Protein AF-A0A969EX39-F1 (afdb_monomer_lite)

Secondary structure (DSSP, 8-state):
-HHHHHHHHTTS------S--TTTGGG-S-EEEEETTEEEEE-HHHHHHHHHHS--

Foldseek 3Di:
DQVVVLVVVVPDDDDDDDPQCQSVLVRDPWDWDADPNDIDTDHSVRVNVVNVVVPD

Radius of gyration: 11.83 Å; chains: 1; bounding box: 36×19×30 Å

Structure 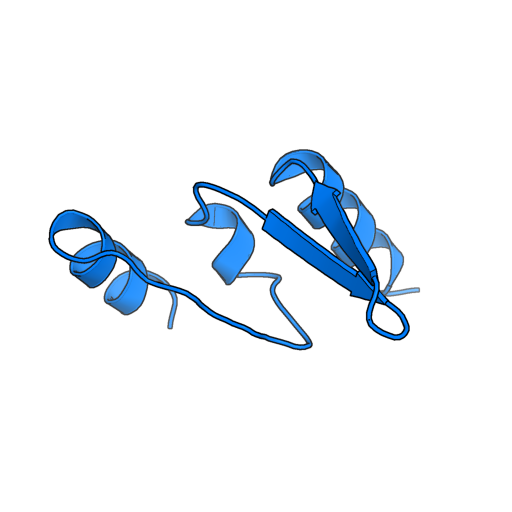(mmCIF, N/CA/C/O backbone):
data_AF-A0A969EX39-F1
#
_entry.id   AF-A0A969EX39-F1
#
loop_
_atom_site.group_PDB
_atom_site.id
_atom_site.type_symbol
_atom_site.label_atom_id
_atom_site.label_alt_id
_atom_site.label_comp_id
_atom_site.label_asym_id
_atom_site.label_entity_id
_atom_site.label_seq_id
_atom_site.pdbx_PDB_ins_code
_atom_site.Cartn_x
_atom_site.Cartn_y
_atom_site.Cartn_z
_atom_site.occupancy
_atom_site.B_iso_or_equiv
_atom_site.auth_seq_id
_atom_site.auth_comp_id
_atom_site.auth_asym_id
_atom_site.auth_atom_id
_atom_site.pdbx_PDB_model_num
ATOM 1 N N . LEU A 1 1 ? -0.632 13.849 7.220 1.00 76.44 1 LEU A N 1
ATOM 2 C CA . LEU A 1 1 ? -1.972 13.717 6.576 1.00 76.44 1 LEU A CA 1
ATOM 3 C C . LEU A 1 1 ? -2.577 12.322 6.781 1.00 76.44 1 LEU A C 1
ATOM 5 O O . LEU A 1 1 ? -3.782 12.202 6.989 1.00 76.44 1 LEU A O 1
ATOM 9 N N . VAL A 1 2 ? -1.736 11.287 6.788 1.00 85.12 2 VAL A N 1
ATOM 10 C CA . VAL A 1 2 ? -2.087 9.867 6.962 1.00 85.12 2 VAL A CA 1
ATOM 11 C C . VAL A 1 2 ? -3.117 9.560 8.049 1.00 85.12 2 VAL A C 1
ATOM 13 O O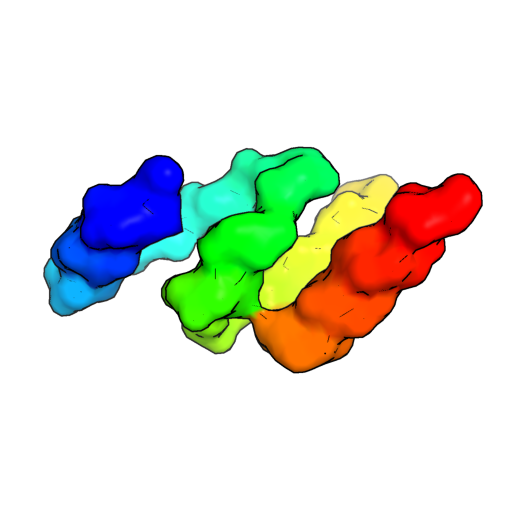 . VAL A 1 2 ? -4.076 8.851 7.768 1.00 85.12 2 VAL A O 1
ATOM 16 N N . ASN A 1 3 ? -3.001 10.130 9.251 1.00 89.06 3 ASN A N 1
ATOM 17 C CA . ASN A 1 3 ? -3.917 9.800 10.354 1.00 89.06 3 ASN A CA 1
ATOM 18 C C . ASN A 1 3 ? -5.392 10.121 10.062 1.00 89.06 3 ASN A C 1
ATOM 20 O O . ASN A 1 3 ? -6.279 9.450 10.585 1.00 89.06 3 ASN A O 1
ATOM 24 N N . LEU A 1 4 ? -5.674 11.138 9.242 1.00 90.31 4 LEU A N 1
ATOM 25 C CA . LEU A 1 4 ? -7.046 11.438 8.830 1.00 90.31 4 LEU A CA 1
ATOM 26 C C . LEU A 1 4 ? -7.541 10.418 7.799 1.00 90.31 4 LEU A C 1
ATOM 28 O O . LEU A 1 4 ? -8.662 9.930 7.907 1.00 90.31 4 LEU A O 1
ATOM 32 N N . LEU A 1 5 ? -6.694 10.073 6.828 1.00 91.12 5 LEU A N 1
ATOM 33 C CA . LEU A 1 5 ? -7.016 9.091 5.792 1.00 91.12 5 LEU A CA 1
ATOM 34 C C . LEU A 1 5 ? -7.223 7.692 6.382 1.00 91.12 5 LEU A C 1
ATOM 36 O O . LEU A 1 5 ? -8.147 7.001 5.968 1.00 91.12 5 LEU A O 1
ATOM 40 N N . ALA A 1 6 ? -6.437 7.312 7.391 1.00 91.19 6 ALA A N 1
ATOM 41 C CA . ALA A 1 6 ? -6.608 6.062 8.123 1.00 91.19 6 ALA A CA 1
ATOM 42 C C . ALA A 1 6 ? -8.002 5.969 8.766 1.00 91.19 6 ALA A C 1
ATOM 44 O O . ALA A 1 6 ? -8.720 5.004 8.529 1.00 91.19 6 ALA A O 1
ATOM 45 N N . LYS A 1 7 ? -8.430 7.020 9.482 1.00 92.94 7 LYS A N 1
ATOM 46 C CA . LYS A 1 7 ? -9.771 7.087 10.091 1.00 92.94 7 LYS A CA 1
ATOM 47 C C . LYS A 1 7 ? -10.894 7.048 9.055 1.00 92.94 7 LYS A C 1
ATOM 49 O O . LYS A 1 7 ? -11.935 6.451 9.289 1.00 92.94 7 LYS A O 1
ATOM 54 N N . LEU A 1 8 ? -10.702 7.694 7.906 1.00 92.88 8 LEU A N 1
ATOM 55 C CA . LEU A 1 8 ? -11.691 7.662 6.826 1.00 92.88 8 LEU A CA 1
ATOM 56 C C . LEU A 1 8 ? -11.789 6.269 6.190 1.00 92.88 8 LEU A C 1
ATOM 58 O O . LEU A 1 8 ? -12.895 5.807 5.909 1.00 92.88 8 LEU A O 1
ATOM 62 N N . LYS A 1 9 ? -10.653 5.586 6.014 1.00 93.00 9 LYS A N 1
ATOM 63 C CA . LYS A 1 9 ? -10.574 4.238 5.441 1.00 93.00 9 LYS A CA 1
ATOM 64 C C . LYS A 1 9 ? -11.323 3.185 6.269 1.00 93.00 9 LYS A C 1
ATOM 66 O O . LYS A 1 9 ? -11.817 2.219 5.698 1.00 93.00 9 LYS A O 1
ATOM 71 N N . GLU A 1 10 ? -11.461 3.375 7.583 1.00 92.44 10 GLU A N 1
ATOM 72 C CA . GLU A 1 10 ? -12.244 2.473 8.451 1.00 92.44 10 GLU A CA 1
ATOM 73 C C . GLU A 1 10 ? -13.712 2.345 8.012 1.00 92.44 10 GLU A C 1
ATOM 75 O O . GLU A 1 10 ? -14.343 1.314 8.243 1.00 92.44 10 GLU A O 1
ATOM 80 N N . HIS A 1 11 ? -14.254 3.373 7.353 1.00 93.31 11 HIS A N 1
ATOM 81 C CA . HIS A 1 11 ? -15.662 3.424 6.959 1.00 93.31 11 HIS A CA 1
ATOM 82 C C . HIS A 1 11 ? -15.884 3.571 5.446 1.00 93.31 11 HIS A C 1
ATOM 84 O O . HIS A 1 11 ? -16.989 3.307 4.973 1.00 93.31 11 HIS A O 1
ATOM 90 N N . TRP A 1 12 ? -14.870 3.984 4.680 1.00 93.62 12 TRP A N 1
ATOM 91 C CA . TRP A 1 12 ? -14.998 4.325 3.261 1.00 93.62 12 TRP A CA 1
ATOM 92 C C . TRP A 1 12 ? -13.864 3.726 2.432 1.00 93.62 12 TRP A C 1
ATOM 94 O O . TRP A 1 12 ? -12.710 3.696 2.851 1.00 93.62 12 TRP A O 1
ATOM 104 N N . THR A 1 13 ? -14.167 3.316 1.199 1.00 93.88 13 THR A N 1
ATOM 105 C CA . THR A 1 13 ? -13.125 2.980 0.221 1.00 93.88 13 THR A CA 1
ATOM 106 C C . THR A 1 13 ? -12.458 4.257 -0.280 1.00 93.88 13 THR A C 1
ATOM 108 O O . THR A 1 13 ? -13.131 5.156 -0.782 1.00 93.88 13 THR A O 1
ATOM 111 N N . LEU A 1 14 ? -11.130 4.323 -0.179 1.00 94.69 14 LEU A N 1
ATOM 112 C CA . LEU A 1 14 ? -10.330 5.456 -0.638 1.00 94.69 14 LEU A CA 1
ATOM 113 C C . LEU A 1 14 ? -9.429 5.036 -1.801 1.00 94.69 14 LEU A C 1
ATOM 115 O O . LEU A 1 14 ? -8.705 4.047 -1.704 1.00 94.69 14 LEU A O 1
ATOM 119 N N . LEU A 1 15 ? -9.446 5.819 -2.882 1.00 94.56 15 LEU A N 1
ATOM 120 C CA . LEU A 1 15 ? -8.476 5.734 -3.972 1.00 94.56 15 LEU A CA 1
ATOM 121 C C . LEU A 1 15 ? -7.639 7.009 -3.964 1.00 94.56 15 LEU A C 1
ATOM 123 O O . LEU A 1 15 ? -8.156 8.095 -4.217 1.00 94.56 15 LEU A O 1
ATOM 127 N N . VAL A 1 16 ? -6.350 6.869 -3.669 1.00 91.50 16 VAL A N 1
ATOM 128 C CA . VAL A 1 16 ? -5.417 7.994 -3.610 1.00 91.50 16 VAL A CA 1
ATOM 129 C C . VAL A 1 16 ? -4.381 7.833 -4.714 1.00 91.50 16 VAL A C 1
ATOM 131 O O . VAL A 1 16 ? -3.743 6.788 -4.822 1.00 91.50 16 VAL A O 1
ATOM 134 N N . VAL A 1 17 ? -4.219 8.871 -5.535 1.00 91.62 17 VAL A N 1
ATOM 135 C CA . VAL A 1 17 ? -3.199 8.946 -6.587 1.00 91.62 17 VAL A CA 1
ATOM 136 C C . VAL A 1 17 ? -2.225 10.046 -6.198 1.00 91.62 17 VAL A C 1
ATOM 138 O O . VAL A 1 17 ? -2.616 11.203 -6.070 1.00 91.62 17 VAL A O 1
ATOM 141 N N . SER A 1 18 ? -0.965 9.678 -5.989 1.00 89.25 18 SER A N 1
ATOM 142 C CA . SER A 1 18 ? 0.099 10.610 -5.618 1.00 89.25 18 SER A CA 1
ATOM 143 C C . SER A 1 18 ? 1.370 10.300 -6.399 1.00 89.25 18 SER A C 1
ATOM 145 O O . SER A 1 18 ? 1.628 9.145 -6.734 1.00 89.25 18 SER A O 1
ATOM 147 N N . HIS A 1 19 ? 2.161 11.337 -6.672 1.00 87.25 19 HIS A N 1
ATOM 148 C CA . HIS A 1 19 ? 3.513 11.203 -7.220 1.00 87.25 19 HIS A CA 1
ATOM 149 C C . HIS A 1 19 ? 4.536 10.850 -6.128 1.00 87.25 19 HIS A C 1
ATOM 151 O O . HIS A 1 19 ? 5.545 10.221 -6.421 1.00 87.25 19 HIS A O 1
ATOM 157 N N . ASP A 1 20 ? 4.240 11.208 -4.876 1.00 84.31 20 ASP A N 1
ATOM 158 C CA . ASP A 1 20 ? 4.967 10.785 -3.682 1.00 84.31 20 ASP A CA 1
ATOM 159 C C . ASP A 1 20 ? 3.977 10.105 -2.731 1.00 84.31 20 ASP A C 1
ATOM 161 O O . ASP A 1 20 ? 3.102 10.740 -2.133 1.00 84.31 20 ASP A O 1
ATOM 165 N N . ALA A 1 21 ? 4.051 8.778 -2.674 1.00 87.88 21 ALA A N 1
ATOM 166 C CA . ALA A 1 21 ? 3.144 7.950 -1.891 1.00 87.88 21 ALA A CA 1
ATOM 167 C C . ALA A 1 21 ? 3.756 7.497 -0.556 1.00 87.88 21 ALA A C 1
ATOM 169 O O . ALA A 1 21 ? 3.161 6.652 0.106 1.00 87.88 21 ALA A O 1
ATOM 170 N N . SER A 1 22 ? 4.911 8.039 -0.153 1.00 88.44 22 SER A N 1
ATOM 171 C CA . SER A 1 22 ? 5.738 7.500 0.938 1.00 88.44 22 SER A CA 1
ATOM 172 C C . SER A 1 22 ? 4.972 7.277 2.240 1.00 88.44 22 SER A C 1
ATOM 174 O O . SER A 1 22 ? 4.981 6.167 2.765 1.00 88.44 22 SER A O 1
ATOM 176 N N . GLU A 1 23 ? 4.217 8.273 2.709 1.00 87.56 23 GLU A N 1
ATOM 177 C CA . GLU A 1 23 ? 3.400 8.120 3.922 1.00 87.56 23 GLU A CA 1
ATOM 178 C C . GLU A 1 23 ? 2.124 7.280 3.680 1.00 87.56 23 GLU A C 1
ATOM 180 O O . GLU A 1 23 ? 1.595 6.640 4.582 1.00 87.56 23 GLU A O 1
ATOM 185 N N . LEU A 1 24 ? 1.595 7.266 2.453 1.00 90.94 24 LEU A N 1
ATOM 186 C CA . LEU A 1 24 ? 0.319 6.616 2.130 1.00 90.94 24 LEU A CA 1
ATOM 187 C C . LEU A 1 24 ? 0.433 5.093 2.048 1.00 90.94 24 LEU A C 1
ATOM 189 O O . LEU A 1 24 ? -0.542 4.394 2.322 1.00 90.94 24 LEU A O 1
ATOM 193 N N . VAL A 1 25 ? 1.607 4.581 1.670 1.00 92.44 25 VAL A N 1
ATOM 194 C CA . VAL A 1 25 ? 1.846 3.138 1.533 1.00 92.44 25 VAL A CA 1
ATOM 195 C C . VAL A 1 25 ? 1.638 2.408 2.861 1.00 92.44 25 VAL A C 1
ATOM 197 O O . VAL A 1 25 ? 1.137 1.287 2.855 1.00 92.44 25 VAL A O 1
ATOM 200 N N . GLU A 1 26 ? 1.926 3.052 3.996 1.00 91.25 26 GLU A N 1
ATOM 201 C CA . GLU A 1 26 ? 1.750 2.468 5.335 1.00 91.25 26 GLU A CA 1
ATOM 202 C C . GLU A 1 26 ? 0.293 2.108 5.654 1.00 91.25 26 GLU A C 1
ATOM 204 O O . GLU A 1 26 ? 0.033 1.195 6.434 1.00 91.25 26 GLU A O 1
ATOM 209 N N . ILE A 1 27 ? -0.662 2.811 5.040 1.00 92.06 27 ILE A N 1
ATOM 210 C CA . ILE A 1 27 ? -2.097 2.606 5.260 1.00 92.06 27 ILE A CA 1
ATOM 211 C C . ILE A 1 27 ? -2.808 2.011 4.044 1.00 92.06 27 ILE A C 1
ATOM 213 O O . ILE A 1 27 ? -4.033 1.886 4.066 1.00 92.06 27 ILE A O 1
ATOM 217 N N . ALA A 1 28 ? -2.094 1.655 2.976 1.00 93.25 28 ALA A N 1
ATOM 218 C CA . ALA A 1 28 ? -2.686 1.149 1.743 1.00 93.25 28 ALA A CA 1
ATOM 219 C C . ALA A 1 28 ? -2.995 -0.356 1.832 1.00 93.25 28 ALA A C 1
ATOM 221 O O . ALA A 1 28 ? -2.138 -1.153 2.199 1.00 93.25 28 ALA A O 1
ATOM 222 N N . ASP A 1 29 ? -4.205 -0.772 1.435 1.00 93.00 29 ASP A N 1
ATOM 223 C CA . ASP A 1 29 ? -4.505 -2.210 1.261 1.00 93.00 29 ASP A CA 1
ATOM 224 C C . ASP A 1 29 ? -3.912 -2.760 -0.037 1.00 93.00 29 ASP A C 1
ATOM 226 O O . ASP A 1 29 ? -3.597 -3.943 -0.153 1.00 93.00 29 ASP A O 1
ATOM 230 N N . ARG A 1 30 ? -3.837 -1.902 -1.058 1.00 94.12 30 ARG A N 1
ATOM 231 C CA . ARG A 1 30 ? -3.405 -2.230 -2.414 1.00 94.12 30 ARG A CA 1
ATOM 232 C C . ARG A 1 30 ? -2.617 -1.060 -2.974 1.00 94.12 30 ARG A C 1
ATOM 234 O O . ARG A 1 30 ? -3.012 0.090 -2.791 1.00 94.12 30 ARG A O 1
ATOM 241 N N . CYS A 1 31 ? -1.552 -1.375 -3.699 1.00 95.56 31 CYS A N 1
ATOM 242 C CA . CYS A 1 31 ? -0.738 -0.396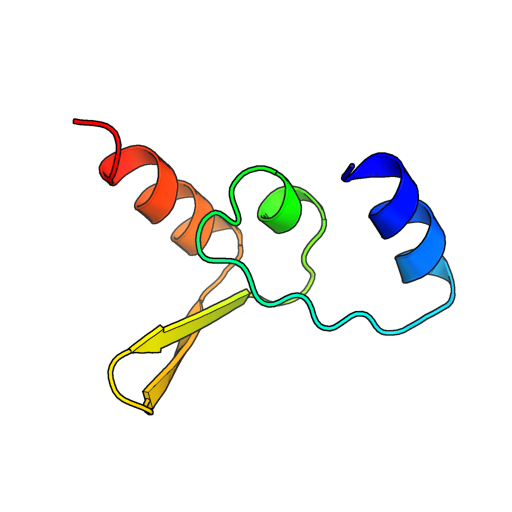 -4.396 1.00 95.56 31 CYS A CA 1
ATOM 243 C C . CYS A 1 31 ? -0.700 -0.726 -5.889 1.00 95.56 31 CYS A C 1
ATOM 245 O O . CYS A 1 31 ? -0.669 -1.890 -6.299 1.00 95.56 31 CYS A O 1
ATOM 247 N N . TRP A 1 32 ? -0.679 0.325 -6.701 1.00 94.94 32 TRP A N 1
ATOM 248 C CA . TRP A 1 32 ? -0.508 0.226 -8.141 1.00 94.94 32 TRP A CA 1
ATOM 249 C C . TRP A 1 32 ? 0.488 1.271 -8.606 1.00 94.94 32 TRP A C 1
ATOM 251 O O . TRP A 1 32 ? 0.473 2.405 -8.130 1.00 94.94 32 TRP A O 1
ATOM 261 N N . THR A 1 33 ? 1.318 0.902 -9.575 1.00 93.56 33 THR A N 1
ATOM 262 C CA . THR A 1 33 ? 2.142 1.861 -10.312 1.00 93.56 33 THR A CA 1
ATOM 263 C C . THR A 1 33 ? 1.540 2.088 -11.683 1.00 93.56 33 THR A C 1
ATOM 265 O O . THR A 1 33 ? 1.226 1.121 -12.378 1.00 93.56 33 THR A O 1
ATOM 268 N N . ILE A 1 34 ? 1.397 3.355 -12.071 1.00 93.19 34 ILE A N 1
ATOM 269 C CA . ILE A 1 34 ? 0.910 3.738 -13.394 1.00 93.19 34 ILE A CA 1
ATOM 270 C C . ILE A 1 34 ? 2.086 4.277 -14.200 1.00 93.19 34 ILE A C 1
ATOM 272 O O . ILE A 1 34 ? 2.612 5.340 -13.887 1.00 93.19 34 ILE A O 1
ATOM 276 N N . ASN A 1 35 ? 2.471 3.563 -15.254 1.00 91.62 35 ASN A N 1
ATOM 277 C CA . ASN A 1 35 ? 3.565 3.938 -16.144 1.00 91.62 35 ASN A CA 1
ATOM 278 C C . ASN A 1 35 ? 3.057 3.938 -17.583 1.00 91.62 35 ASN A C 1
ATOM 280 O O . ASN A 1 35 ? 2.642 2.900 -18.093 1.00 91.62 35 ASN A O 1
ATOM 284 N N . HIS A 1 36 ? 3.069 5.100 -18.243 1.00 93.06 36 HIS A N 1
ATOM 285 C CA . HIS A 1 36 ? 2.647 5.242 -19.646 1.00 93.06 36 HIS A CA 1
ATOM 286 C C . HIS A 1 36 ? 1.279 4.596 -19.964 1.00 93.06 36 HIS A C 1
ATOM 288 O O . HIS A 1 36 ? 1.103 3.962 -21.001 1.00 93.06 36 HIS A O 1
ATOM 294 N N . GLY A 1 37 ? 0.305 4.717 -19.055 1.00 93.19 37 GLY A N 1
ATOM 295 C CA . GLY A 1 37 ? -1.037 4.143 -19.223 1.00 93.19 37 GLY A CA 1
ATOM 296 C C . GLY A 1 37 ? -1.157 2.650 -18.891 1.00 93.19 37 GLY A C 1
ATOM 297 O O .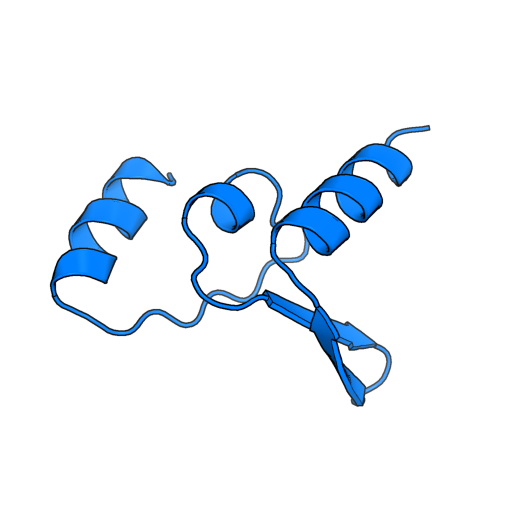 GLY A 1 37 ? -2.262 2.114 -18.931 1.00 93.19 37 GLY A O 1
ATOM 298 N N . ARG 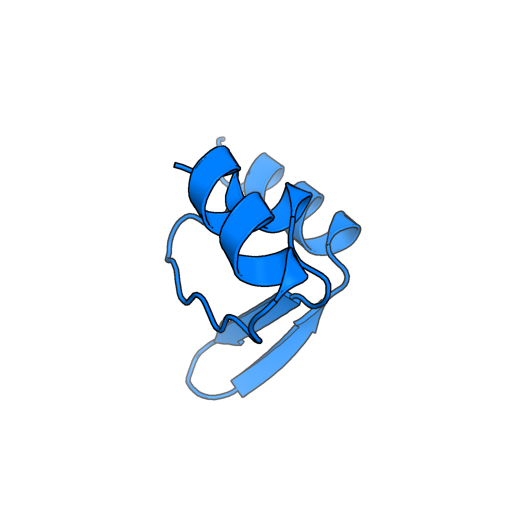A 1 38 ? -0.063 1.977 -18.512 1.00 94.44 38 ARG A N 1
ATOM 299 C CA . ARG A 1 38 ? -0.106 0.643 -17.901 1.00 94.44 38 ARG A CA 1
ATOM 300 C C . ARG A 1 38 ? -0.187 0.747 -16.390 1.00 94.44 38 ARG A C 1
ATOM 302 O O . ARG A 1 38 ? 0.540 1.529 -15.787 1.00 94.44 38 ARG A O 1
ATOM 309 N N . MET A 1 39 ? -1.040 -0.081 -15.800 1.00 93.81 39 MET A N 1
ATOM 310 C CA . MET A 1 39 ? -1.179 -0.214 -14.357 1.00 93.81 39 MET A CA 1
ATOM 311 C C . MET A 1 39 ? -0.687 -1.593 -13.933 1.00 93.81 39 MET A C 1
ATOM 313 O O . MET A 1 39 ? -1.231 -2.604 -14.373 1.00 93.81 39 MET A O 1
ATOM 317 N N . ASP A 1 40 ? 0.323 -1.622 -13.073 1.00 95.62 40 ASP A N 1
ATOM 318 C CA . ASP A 1 40 ? 0.877 -2.854 -12.522 1.00 95.62 40 ASP A CA 1
ATOM 319 C C . ASP A 1 40 ? 0.596 -2.890 -11.015 1.00 95.62 40 ASP A C 1
ATOM 321 O O . ASP A 1 40 ? 0.837 -1.913 -10.300 1.00 95.62 40 ASP A O 1
ATOM 325 N N . ALA A 1 41 ? 0.039 -4.004 -10.535 1.00 95.81 41 ALA A N 1
ATOM 326 C CA . ALA A 1 41 ? -0.185 -4.215 -9.109 1.00 95.81 41 ALA A CA 1
ATOM 327 C C . ALA A 1 41 ? 1.151 -4.493 -8.416 1.00 95.81 41 ALA A C 1
ATOM 329 O O . ALA A 1 41 ? 1.943 -5.310 -8.886 1.00 95.81 41 ALA A O 1
ATOM 330 N N . VAL A 1 42 ? 1.384 -3.825 -7.291 1.00 95.06 42 VAL A N 1
ATOM 331 C CA . VAL A 1 42 ? 2.579 -4.005 -6.462 1.00 95.06 42 VAL A CA 1
ATOM 332 C C . VAL A 1 42 ? 2.157 -4.173 -5.013 1.00 95.06 42 VAL A C 1
ATOM 334 O O . VAL A 1 42 ? 1.139 -3.622 -4.586 1.00 95.06 42 VAL A O 1
ATOM 337 N N . THR A 1 43 ? 2.911 -4.948 -4.239 1.00 94.56 43 THR A N 1
ATOM 338 C CA . THR A 1 43 ? 2.634 -5.019 -2.804 1.00 94.56 43 THR A CA 1
ATOM 339 C C . THR A 1 43 ? 3.054 -3.704 -2.132 1.00 94.56 43 THR A C 1
ATOM 341 O O . THR A 1 43 ? 3.942 -3.010 -2.642 1.00 94.56 43 THR A O 1
ATOM 344 N N . PRO A 1 44 ? 2.454 -3.329 -0.989 1.00 93.62 44 PRO A N 1
ATOM 345 C CA . PRO A 1 44 ? 2.923 -2.181 -0.213 1.00 93.62 44 PRO A CA 1
ATOM 346 C C . PRO A 1 44 ? 4.419 -2.264 0.130 1.00 93.62 44 PRO A C 1
ATOM 348 O O . PRO A 1 44 ? 5.126 -1.266 0.019 1.00 93.62 44 PRO A O 1
ATOM 351 N N . ALA A 1 45 ? 4.923 -3.463 0.442 1.00 92.38 45 ALA A N 1
ATOM 352 C CA . ALA A 1 45 ? 6.340 -3.692 0.722 1.00 92.38 45 ALA A CA 1
ATOM 353 C C . ALA A 1 45 ? 7.232 -3.396 -0.500 1.00 92.38 45 ALA A C 1
ATOM 355 O O . ALA A 1 45 ? 8.205 -2.651 -0.382 1.00 92.38 45 ALA A O 1
ATOM 356 N N . ASP A 1 46 ? 6.868 -3.903 -1.685 1.00 93.38 46 ASP A N 1
ATOM 357 C CA . ASP A 1 46 ? 7.611 -3.620 -2.923 1.00 93.38 46 ASP A CA 1
ATOM 358 C C . ASP A 1 46 ? 7.599 -2.118 -3.248 1.00 93.38 46 ASP A C 1
ATOM 360 O O . ASP A 1 46 ? 8.593 -1.558 -3.714 1.00 93.38 46 ASP A O 1
ATOM 364 N N . MET A 1 47 ? 6.468 -1.447 -3.001 1.00 92.25 47 MET A N 1
ATOM 365 C CA . MET A 1 47 ? 6.323 -0.009 -3.227 1.00 92.25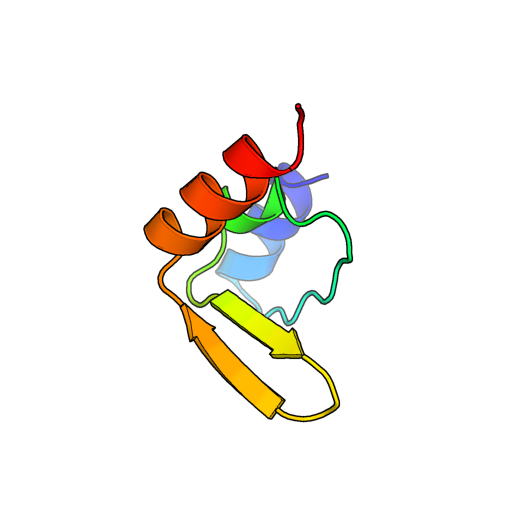 47 MET A CA 1
ATOM 366 C C . MET A 1 47 ? 7.225 0.805 -2.288 1.00 92.25 47 MET A C 1
ATOM 368 O O . MET A 1 47 ? 7.914 1.715 -2.746 1.00 92.25 47 MET A O 1
ATOM 372 N N . GLN A 1 48 ? 7.288 0.450 -1.001 1.00 91.38 48 GLN A N 1
ATOM 373 C CA . GLN A 1 48 ? 8.196 1.070 -0.027 1.00 91.38 48 GLN A CA 1
ATOM 374 C C . GLN A 1 48 ? 9.665 0.949 -0.447 1.00 91.38 48 GLN A C 1
ATOM 376 O O . GLN A 1 48 ? 10.408 1.929 -0.382 1.00 91.38 48 GLN A O 1
ATOM 381 N N . GLN A 1 49 ? 10.082 -0.220 -0.944 1.00 91.06 49 GLN A N 1
ATOM 382 C CA . GLN A 1 49 ? 11.452 -0.424 -1.423 1.00 91.06 49 GLN A CA 1
ATOM 383 C C . GLN A 1 49 ? 11.800 0.472 -2.617 1.00 91.06 49 GLN A C 1
ATOM 385 O O . GLN A 1 49 ? 12.918 0.978 -2.695 1.00 91.06 49 GLN A O 1
ATOM 390 N N . ARG A 1 50 ? 10.857 0.692 -3.540 1.00 89.56 50 ARG A N 1
ATOM 391 C CA . ARG A 1 50 ? 11.057 1.565 -4.710 1.00 89.56 50 ARG A CA 1
ATOM 392 C C . ARG A 1 50 ? 11.160 3.039 -4.325 1.00 89.56 50 ARG A C 1
ATOM 394 O O . ARG A 1 50 ? 12.008 3.751 -4.860 1.00 89.56 50 ARG A O 1
ATOM 401 N N . LEU A 1 51 ? 10.332 3.490 -3.382 1.00 87.06 51 LEU A N 1
ATOM 402 C CA . LEU A 1 51 ? 10.374 4.871 -2.893 1.00 87.06 51 LEU A CA 1
ATOM 403 C C . LEU A 1 51 ? 11.708 5.165 -2.191 1.00 87.06 51 LEU A C 1
ATOM 405 O O . LEU A 1 51 ? 12.324 6.189 -2.469 1.00 87.06 51 LEU A O 1
ATOM 409 N N . ALA A 1 52 ? 12.225 4.215 -1.406 1.00 83.69 52 ALA A N 1
ATOM 410 C CA . ALA A 1 52 ? 13.540 4.326 -0.770 1.00 83.69 52 ALA A CA 1
ATOM 411 C C . ALA A 1 52 ? 14.720 4.409 -1.764 1.00 83.69 52 ALA A C 1
ATOM 413 O O . ALA A 1 52 ? 15.760 4.966 -1.428 1.00 83.69 52 ALA A O 1
ATOM 414 N N . GLN A 1 53 ? 14.578 3.881 -2.986 1.00 75.94 53 GLN A N 1
ATOM 415 C CA . GLN A 1 53 ? 15.625 3.905 -4.021 1.00 75.94 53 GLN A CA 1
ATOM 416 C C . GLN A 1 53 ? 15.644 5.197 -4.848 1.00 75.94 53 GLN A C 1
ATOM 418 O O . GLN A 1 53 ? 16.615 5.452 -5.554 1.00 75.94 53 GLN A O 1
ATOM 423 N N . THR A 1 54 ? 14.586 6.011 -4.783 1.00 61.31 54 THR A N 1
ATOM 424 C CA . THR A 1 54 ? 14.484 7.260 -5.563 1.00 61.31 54 THR A CA 1
ATOM 425 C C . THR A 1 54 ? 15.215 8.424 -4.874 1.00 61.31 54 THR A C 1
ATOM 427 O O . THR A 1 54 ? 15.456 9.462 -5.483 1.00 61.31 54 THR A O 1
ATOM 430 N N . THR A 1 55 ? 15.609 8.253 -3.609 1.00 59.97 55 THR A N 1
ATOM 431 C CA . THR A 1 55 ? 16.427 9.203 -2.843 1.00 59.97 55 THR A CA 1
ATOM 432 C C . THR A 1 55 ? 17.906 8.805 -2.920 1.00 59.97 55 THR A C 1
ATOM 434 O O . THR A 1 55 ? 18.464 8.290 -1.955 1.00 59.97 55 THR A O 1
ATOM 437 N N . SER A 1 56 ? 18.545 9.000 -4.078 1.00 45.44 56 SER A N 1
ATOM 438 C CA . SER A 1 56 ? 20.005 8.902 -4.238 1.00 45.44 56 SER A CA 1
ATOM 439 C C . SER A 1 56 ? 20.538 9.949 -5.201 1.00 45.44 56 SER A C 1
ATOM 441 O O . SER A 1 56 ? 19.774 10.397 -6.082 1.00 45.44 56 SER A O 1
#

Sequence (56 aa):
LVNLLAKLKEHWTLLVVSHDASELVEIADRCWTINHGRMDAVTPADMQQRLAQTTS

pLDDT: mean 89.3, std 9.11, range [45.44, 95.81]